Protein AF-A0A3E0ILK2-F1 (afdb_monomer_lite)

Secondary structure (DSSP, 8-state):
---SSEEEEEE-SS-EEEEEE---SSHHHHHHHHHHHHHHHHHHHGGG---STT--HHHHHHHH--S-EEEEESSSTTHHHHHHHTT-TT--EEEEEE--TTT--TTS-HHHHHHHHHHHHHHHTT-SEEEEEEEETTEEEEEEEETTEEEEEEEE--SSHHHHHHHHHHHHHHHHHHHTT-

Sequence (182 aa):
TQDNPTIAPLAGAHEVTIRLTADGRTVEDCQRLIRPVKEEILNRVGRYYYGLNDMTPERAVMNRQKHSIAIYDGVTQGLLYSRLKTEDVNNHLKGYLIDHDIYLNHQRPIQQQLQYSVALVQQLFNTSQAITILSNGNNIHVGFLSHDQYFECQFKMSDERQLKRDRSQNYVLIEWLNWLKS

Foldseek 3Di:
DDDAFDWDWDDDPQDIDIDTHGDDPDPVRSCVRVVVVVVVVCVVVVLLDQDDDPGDLLLSLLVLQPWAEEEEDAAQQCVLVVVNVVNNPVCSHQYYHYDDCVQAPPVDDPVVRQVRRQVVRCVVRVIQKYWYWHDDQQKIKIWIDGNHDIDIDIDGFDNPRVRRNPNVSSVNSSVSSVVSVD

pLDDT: mean 95.36, std 4.94, range [59.56, 98.88]

Organism: NCBI:txid46127

Structure (mmCIF, N/CA/C/O backbone):
data_AF-A0A3E0ILK2-F1
#
_entry.id   AF-A0A3E0ILK2-F1
#
loop_
_atom_site.group_PDB
_atom_site.id
_atom_site.type_symbol
_atom_site.label_atom_id
_atom_site.label_alt_id
_atom_site.label_comp_id
_atom_site.label_asym_id
_atom_site.label_entity_id
_atom_site.label_seq_id
_atom_site.pdbx_PDB_ins_code
_atom_site.Cartn_x
_atom_site.Cartn_y
_atom_site.Cartn_z
_atom_site.occupancy
_atom_site.B_iso_or_equiv
_atom_site.auth_seq_id
_atom_site.auth_comp_id
_atom_site.auth_asym_id
_atom_site.auth_atom_id
_atom_site.pdbx_PDB_model_num
ATOM 1 N N . THR A 1 1 ? 8.142 -13.786 -34.727 1.00 59.56 1 THR A N 1
ATOM 2 C CA . THR A 1 1 ? 9.146 -12.808 -34.259 1.00 59.56 1 THR A CA 1
ATOM 3 C C . THR A 1 1 ? 8.422 -11.777 -33.430 1.00 59.56 1 THR A C 1
ATOM 5 O O . THR A 1 1 ? 7.294 -11.453 -33.772 1.00 59.56 1 THR A O 1
ATOM 8 N N . GLN A 1 2 ? 8.992 -11.354 -32.307 1.00 67.06 2 GLN A N 1
ATOM 9 C CA . GLN A 1 2 ? 8.418 -10.273 -31.510 1.00 67.06 2 GLN A CA 1
ATOM 10 C C . GLN A 1 2 ? 8.939 -8.934 -32.038 1.00 67.06 2 GLN A C 1
ATOM 12 O O . GLN A 1 2 ? 10.083 -8.869 -32.489 1.00 67.06 2 GLN A O 1
ATOM 17 N N . ASP A 1 3 ? 8.107 -7.897 -32.004 1.00 83.69 3 ASP A N 1
ATOM 18 C CA . ASP A 1 3 ? 8.503 -6.554 -32.423 1.00 83.69 3 ASP A CA 1
ATOM 19 C C . ASP A 1 3 ? 9.495 -5.927 -31.424 1.00 83.69 3 ASP A C 1
ATOM 21 O O . ASP A 1 3 ? 9.545 -6.309 -30.253 1.00 83.69 3 ASP A O 1
ATOM 25 N N . ASN A 1 4 ? 10.314 -4.979 -31.890 1.00 89.62 4 ASN A N 1
ATOM 26 C CA . ASN A 1 4 ? 11.223 -4.187 -31.054 1.00 89.62 4 ASN A CA 1
ATOM 27 C C . ASN A 1 4 ? 10.481 -2.916 -30.584 1.00 89.62 4 ASN A C 1
ATOM 29 O O . ASN A 1 4 ? 10.137 -2.095 -31.439 1.00 89.62 4 ASN A O 1
ATOM 33 N N . PRO A 1 5 ? 10.227 -2.716 -29.276 1.00 93.44 5 PRO A N 1
ATOM 34 C CA . PRO A 1 5 ? 10.773 -3.451 -28.134 1.00 93.44 5 PRO A CA 1
ATOM 35 C C . PRO A 1 5 ? 10.019 -4.739 -27.772 1.00 93.44 5 PRO A C 1
ATOM 37 O O . PRO A 1 5 ? 8.794 -4.821 -27.827 1.00 93.44 5 PRO A O 1
ATOM 40 N N . THR A 1 6 ? 10.773 -5.717 -27.276 1.00 94.88 6 THR A N 1
ATOM 41 C CA . THR A 1 6 ? 10.248 -6.950 -26.691 1.00 94.88 6 THR A CA 1
ATOM 42 C C . THR A 1 6 ? 9.637 -6.684 -25.314 1.00 94.88 6 THR A C 1
ATOM 44 O O . THR A 1 6 ? 10.261 -6.076 -24.446 1.00 94.88 6 THR A O 1
ATOM 47 N N . ILE A 1 7 ? 8.420 -7.186 -25.113 1.00 94.81 7 ILE A N 1
ATOM 48 C CA . ILE A 1 7 ? 7.631 -7.151 -23.877 1.00 94.81 7 ILE A CA 1
ATOM 49 C C . ILE A 1 7 ? 7.585 -8.568 -23.304 1.00 94.81 7 ILE A C 1
ATOM 51 O O . ILE A 1 7 ? 7.061 -9.477 -23.951 1.00 94.81 7 ILE A O 1
ATOM 55 N N . ALA A 1 8 ? 8.095 -8.760 -22.090 1.00 94.38 8 ALA A N 1
ATOM 56 C CA . ALA A 1 8 ? 8.053 -10.045 -21.398 1.00 94.38 8 ALA A CA 1
ATOM 57 C C . ALA A 1 8 ? 7.487 -9.883 -19.975 1.00 94.38 8 ALA A C 1
ATOM 59 O O . ALA A 1 8 ? 8.136 -9.246 -19.141 1.00 94.38 8 ALA A O 1
ATOM 60 N N . PRO A 1 9 ? 6.301 -10.442 -19.668 1.00 92.69 9 PRO A N 1
ATOM 61 C CA . PRO A 1 9 ? 5.802 -10.514 -18.301 1.00 92.69 9 PRO A CA 1
ATOM 62 C C . PRO A 1 9 ? 6.521 -11.629 -17.530 1.00 92.69 9 PRO A C 1
ATOM 64 O O . PRO A 1 9 ? 6.641 -12.757 -18.004 1.00 92.69 9 PRO A O 1
ATOM 67 N N . LEU A 1 10 ? 6.981 -11.312 -16.325 1.00 92.94 10 LEU A N 1
ATOM 68 C CA . LEU A 1 10 ? 7.666 -12.217 -15.409 1.00 92.94 10 LEU A CA 1
ATOM 69 C C . LEU A 1 10 ? 6.861 -12.272 -14.107 1.00 92.94 10 LEU A C 1
ATOM 71 O O . LEU A 1 10 ? 6.716 -11.258 -13.427 1.00 92.94 10 LEU A O 1
ATOM 75 N N . ALA A 1 11 ? 6.312 -13.440 -13.773 1.00 89.81 11 ALA A N 1
ATOM 76 C CA . ALA A 1 11 ? 5.546 -13.631 -12.545 1.00 89.81 11 ALA A CA 1
ATOM 77 C C . ALA A 1 11 ? 6.478 -13.996 -11.381 1.00 89.81 11 ALA A C 1
ATOM 79 O O . ALA A 1 11 ? 7.183 -15.003 -11.438 1.00 89.81 11 ALA A O 1
ATOM 80 N N . GLY A 1 12 ? 6.471 -13.174 -10.334 1.00 84.00 12 GLY A N 1
ATOM 81 C CA . GLY A 1 12 ? 7.057 -13.494 -9.036 1.00 84.00 12 GLY A CA 1
ATOM 82 C C . GLY A 1 12 ? 6.031 -14.138 -8.100 1.00 84.00 12 GLY A C 1
ATOM 83 O O . GLY A 1 12 ? 4.895 -14.415 -8.482 1.00 84.00 12 GLY A O 1
ATOM 84 N N . ALA A 1 13 ? 6.411 -14.345 -6.837 1.00 78.56 13 ALA A N 1
ATOM 85 C CA . ALA A 1 13 ? 5.518 -14.947 -5.844 1.00 78.56 13 ALA A CA 1
ATOM 86 C C . ALA A 1 13 ? 4.259 -14.094 -5.580 1.00 78.56 13 ALA A C 1
ATOM 88 O O . ALA A 1 13 ? 3.165 -14.634 -5.394 1.00 78.56 13 ALA A O 1
ATOM 89 N N . HIS A 1 14 ? 4.407 -12.764 -5.559 1.00 81.12 14 HIS A N 1
ATOM 90 C CA . HIS A 1 14 ? 3.347 -11.825 -5.164 1.00 81.12 14 HIS A CA 1
ATOM 91 C C . HIS A 1 14 ? 3.284 -10.554 -6.027 1.00 81.12 14 HIS A C 1
ATOM 93 O O . HIS A 1 14 ? 2.599 -9.599 -5.660 1.00 81.12 14 HIS A O 1
ATOM 99 N N . GLU A 1 15 ? 3.996 -10.536 -7.152 1.00 87.88 15 GLU A N 1
ATOM 100 C CA . GLU A 1 15 ? 4.103 -9.392 -8.057 1.00 87.88 15 GLU A CA 1
ATOM 101 C C . GLU A 1 15 ? 4.374 -9.855 -9.492 1.00 87.88 15 GLU A C 1
ATOM 103 O O . GLU A 1 15 ? 4.725 -11.013 -9.735 1.00 87.88 15 GLU A O 1
ATOM 108 N N . VAL A 1 16 ? 4.195 -8.945 -10.447 1.00 92.50 16 VAL A N 1
ATOM 109 C CA . VAL A 1 16 ? 4.509 -9.172 -11.859 1.00 92.50 16 VAL A CA 1
ATOM 110 C C . VAL A 1 16 ? 5.428 -8.059 -12.329 1.00 92.50 16 VAL A C 1
ATOM 112 O O . VAL A 1 16 ? 5.084 -6.882 -12.234 1.00 92.50 16 VAL A O 1
ATOM 115 N N . THR A 1 17 ? 6.562 -8.444 -12.902 1.00 94.62 17 THR A N 1
ATOM 116 C CA . THR A 1 17 ? 7.506 -7.525 -13.535 1.00 94.62 17 THR A CA 1
ATOM 117 C C . THR A 1 17 ? 7.324 -7.590 -15.040 1.00 94.62 17 THR A C 1
ATOM 119 O O . THR A 1 17 ? 7.385 -8.665 -15.631 1.00 94.62 17 THR A O 1
ATOM 122 N N . ILE A 1 18 ? 7.127 -6.444 -15.690 1.00 95.12 18 ILE A N 1
ATOM 123 C CA . ILE A 1 18 ? 7.135 -6.370 -17.153 1.00 95.12 18 ILE A CA 1
ATOM 124 C C . ILE A 1 18 ? 8.520 -5.912 -17.593 1.00 95.12 18 ILE A C 1
ATOM 126 O O . ILE A 1 18 ? 8.913 -4.768 -17.364 1.00 95.12 18 ILE A O 1
ATOM 130 N N . ARG A 1 19 ? 9.265 -6.813 -18.233 1.00 95.25 19 ARG A N 1
ATOM 131 C CA . ARG A 1 19 ? 10.563 -6.503 -18.825 1.00 95.25 19 ARG A CA 1
ATOM 132 C C . ARG A 1 19 ? 10.358 -5.956 -20.232 1.00 95.25 19 ARG A C 1
ATOM 134 O O . ARG A 1 19 ? 9.761 -6.625 -21.074 1.00 95.25 19 ARG A O 1
ATOM 141 N N . LEU A 1 20 ? 10.882 -4.757 -20.468 1.00 94.81 20 LEU A N 1
ATOM 142 C CA . LEU A 1 20 ? 10.959 -4.136 -21.786 1.00 94.81 20 LEU A CA 1
ATOM 143 C C . LEU A 1 20 ? 12.409 -4.171 -22.259 1.00 94.81 20 LEU A C 1
ATOM 145 O O . LEU A 1 20 ? 13.297 -3.671 -21.569 1.00 94.81 20 LEU A O 1
ATOM 149 N N . THR A 1 21 ? 12.647 -4.769 -23.420 1.00 95.38 21 THR A N 1
ATOM 150 C CA . THR A 1 21 ? 13.978 -4.879 -24.024 1.00 95.38 21 THR A CA 1
ATOM 151 C C . THR A 1 21 ? 13.933 -4.267 -25.412 1.00 95.38 21 THR A C 1
ATOM 153 O O . THR A 1 21 ? 13.080 -4.638 -26.211 1.00 95.38 21 THR A O 1
ATOM 156 N N . ALA A 1 22 ? 14.834 -3.330 -25.693 1.00 96.00 22 ALA A N 1
ATOM 157 C CA . ALA A 1 22 ? 14.962 -2.716 -27.005 1.00 96.00 22 ALA A CA 1
ATOM 158 C C . ALA A 1 22 ? 16.397 -2.804 -27.497 1.00 96.00 22 ALA A C 1
ATOM 160 O O . ALA A 1 22 ? 17.324 -2.554 -26.726 1.00 96.00 22 ALA A O 1
ATOM 161 N N . ASP A 1 23 ? 16.540 -3.059 -28.790 1.00 94.69 23 ASP A N 1
ATOM 162 C CA . ASP A 1 23 ? 17.822 -3.017 -29.483 1.00 94.69 23 ASP A CA 1
ATOM 163 C C . ASP A 1 23 ? 17.908 -1.733 -30.314 1.00 94.69 23 ASP A C 1
ATOM 165 O O . ASP A 1 23 ? 16.970 -1.369 -31.030 1.00 94.69 23 ASP A O 1
ATOM 169 N N . GLY A 1 24 ? 19.032 -1.028 -30.215 1.00 93.31 24 GLY A N 1
ATOM 170 C CA . GLY A 1 24 ? 19.251 0.279 -30.832 1.00 93.31 24 GLY A CA 1
ATOM 171 C C . GLY A 1 24 ? 20.740 0.607 -30.921 1.00 93.31 24 GLY A C 1
ATOM 172 O O . GLY A 1 24 ? 21.574 -0.093 -30.352 1.00 93.31 24 GLY A O 1
ATOM 173 N N . ARG A 1 25 ? 21.093 1.661 -31.668 1.00 95.19 25 ARG A N 1
ATOM 174 C CA . ARG A 1 25 ? 22.502 2.064 -31.847 1.00 95.19 25 ARG A CA 1
ATOM 175 C C . ARG A 1 25 ? 23.068 2.755 -30.610 1.00 95.19 25 ARG A C 1
ATOM 177 O O . ARG A 1 25 ? 24.272 2.690 -30.379 1.00 95.19 25 ARG A O 1
ATOM 184 N N . THR A 1 26 ? 22.207 3.409 -29.835 1.00 97.44 26 THR A N 1
ATOM 185 C CA . THR A 1 26 ? 22.553 4.056 -28.569 1.00 97.44 26 THR A CA 1
ATOM 186 C C . THR A 1 26 ? 21.491 3.774 -27.508 1.00 97.44 26 THR A C 1
ATOM 188 O O . THR A 1 26 ? 20.399 3.280 -27.803 1.00 97.44 26 THR A O 1
ATOM 191 N N . VAL A 1 27 ? 21.795 4.118 -26.256 1.00 95.94 27 VAL A N 1
ATOM 192 C CA . VAL A 1 27 ? 20.849 3.991 -25.139 1.00 95.94 27 VAL A CA 1
ATOM 193 C C . VAL A 1 27 ? 19.621 4.879 -25.359 1.00 95.94 27 VAL A C 1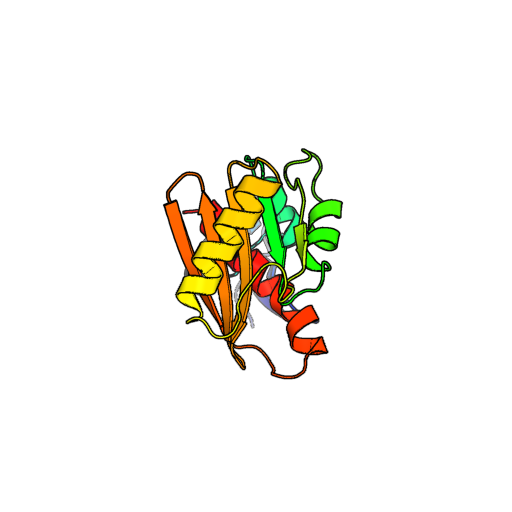
ATOM 195 O O . VAL A 1 27 ? 18.499 4.462 -25.077 1.00 95.94 27 VAL A O 1
ATOM 198 N N . GLU A 1 28 ? 19.809 6.077 -25.907 1.00 97.00 28 GLU A N 1
ATOM 199 C CA . GLU A 1 28 ? 18.741 7.033 -26.210 1.00 97.00 28 GLU A CA 1
ATOM 200 C C . GLU A 1 28 ? 17.784 6.482 -27.274 1.00 97.00 28 GLU A C 1
ATOM 202 O O . GLU A 1 28 ? 16.566 6.637 -27.150 1.00 97.00 28 GLU A O 1
ATOM 207 N N . ASP A 1 29 ? 18.311 5.785 -28.287 1.00 96.44 29 ASP A N 1
ATOM 208 C CA . ASP A 1 29 ? 17.493 5.082 -29.278 1.00 96.44 29 ASP A CA 1
ATOM 209 C C . ASP A 1 29 ? 16.629 3.999 -28.625 1.00 96.44 29 ASP A C 1
ATOM 211 O O . ASP A 1 29 ? 15.417 3.955 -28.854 1.00 96.44 29 ASP A O 1
ATOM 215 N N . CYS A 1 30 ? 17.218 3.170 -27.757 1.00 96.50 30 CYS A N 1
ATOM 216 C CA . CYS A 1 30 ? 16.475 2.154 -27.010 1.00 96.50 30 CYS A CA 1
ATOM 217 C C . CYS A 1 30 ? 15.391 2.785 -26.123 1.00 96.50 30 CYS A C 1
ATOM 219 O O . CYS A 1 30 ? 14.254 2.316 -26.097 1.00 96.50 30 CYS A O 1
ATOM 221 N N . GLN A 1 31 ? 15.700 3.881 -25.425 1.00 95.56 31 GLN A N 1
ATOM 222 C CA . GLN A 1 31 ? 14.733 4.586 -24.579 1.00 95.56 31 GLN A CA 1
ATOM 223 C C . GLN A 1 31 ? 13.575 5.175 -25.390 1.00 95.56 31 GLN A C 1
ATOM 225 O O . GLN A 1 31 ? 12.423 5.099 -24.956 1.00 95.56 31 GLN A O 1
ATOM 230 N N . ARG A 1 32 ? 13.854 5.721 -26.580 1.00 96.62 32 ARG A N 1
ATOM 231 C CA . ARG A 1 32 ? 12.833 6.246 -27.496 1.00 96.62 32 ARG A CA 1
ATOM 232 C C . ARG A 1 32 ? 11.878 5.154 -27.978 1.00 96.62 32 ARG A C 1
ATOM 234 O O . ARG A 1 32 ? 10.693 5.440 -28.127 1.00 96.62 32 ARG A O 1
ATOM 241 N N . LEU A 1 33 ? 12.369 3.929 -28.176 1.00 96.25 33 LEU A N 1
ATOM 242 C CA . LEU A 1 33 ? 11.549 2.759 -28.516 1.00 96.25 33 LEU A CA 1
ATOM 243 C C . LEU A 1 33 ? 10.735 2.249 -27.316 1.00 96.25 33 LEU A C 1
ATOM 245 O O . LEU A 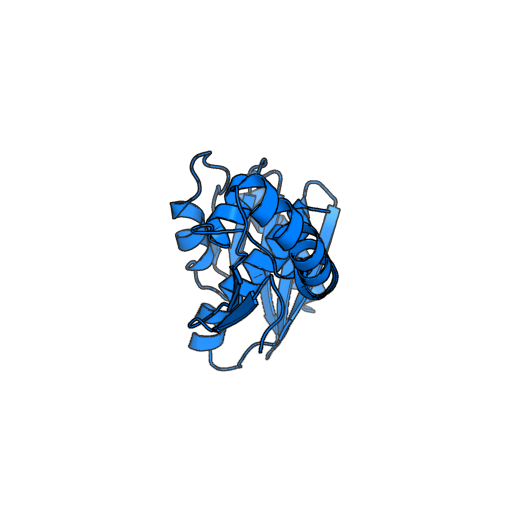1 33 ? 9.555 1.939 -27.456 1.00 96.25 33 LEU A O 1
ATOM 249 N N . ILE A 1 34 ? 11.339 2.198 -26.125 1.00 96.38 34 ILE A N 1
ATOM 250 C CA . ILE A 1 34 ? 10.692 1.699 -24.899 1.00 96.38 34 ILE A CA 1
ATOM 251 C C . ILE A 1 34 ? 9.582 2.633 -24.413 1.00 96.38 34 ILE A C 1
ATOM 253 O O . ILE A 1 34 ? 8.550 2.157 -23.942 1.00 96.38 34 ILE A O 1
ATOM 257 N N . ARG A 1 35 ? 9.785 3.955 -24.489 1.00 96.25 35 ARG A N 1
ATOM 258 C CA . ARG A 1 35 ? 8.880 4.957 -23.906 1.00 96.25 35 ARG A CA 1
ATOM 259 C C . ARG A 1 35 ? 7.406 4.791 -24.312 1.00 96.25 35 ARG A C 1
ATOM 261 O O . ARG A 1 35 ? 6.603 4.653 -23.392 1.00 96.25 35 ARG A O 1
ATOM 268 N N . PRO A 1 36 ? 7.027 4.760 -25.605 1.00 96.12 36 PRO A N 1
ATOM 269 C CA . PRO A 1 36 ? 5.616 4.647 -25.985 1.00 96.12 36 PRO A CA 1
ATOM 270 C C . PRO A 1 36 ? 4.981 3.339 -25.494 1.00 96.12 36 PRO A C 1
ATOM 272 O O . PRO A 1 36 ? 3.851 3.339 -25.014 1.00 96.12 36 PRO A O 1
ATOM 275 N N . VAL A 1 37 ? 5.729 2.231 -25.524 1.00 95.88 37 VAL A N 1
ATOM 276 C CA . VAL A 1 37 ? 5.250 0.931 -25.029 1.00 95.88 37 VAL A CA 1
ATOM 277 C C . VAL A 1 37 ? 5.068 0.950 -23.511 1.00 95.88 37 VAL A C 1
ATOM 279 O O . VAL A 1 37 ? 4.066 0.460 -22.991 1.00 95.88 37 VAL A O 1
ATOM 282 N N . LYS A 1 38 ? 6.004 1.563 -22.779 1.00 96.06 38 LYS A N 1
ATOM 283 C CA . LYS A 1 38 ? 5.880 1.769 -21.333 1.00 96.06 38 LYS A CA 1
ATOM 284 C C . LYS A 1 38 ? 4.653 2.616 -20.996 1.00 96.06 38 LYS A C 1
ATOM 286 O O . LYS A 1 38 ? 3.929 2.268 -20.069 1.00 96.06 38 LYS A O 1
ATOM 291 N N . GLU A 1 39 ? 4.427 3.711 -21.716 1.00 96.69 39 GLU A N 1
ATOM 292 C CA . GLU A 1 39 ? 3.263 4.582 -21.522 1.00 96.69 39 GLU A CA 1
ATOM 293 C C . GLU A 1 39 ? 1.957 3.819 -21.749 1.00 96.69 39 GLU A C 1
ATOM 295 O O . GLU A 1 39 ? 1.064 3.880 -20.909 1.00 96.69 39 GLU A O 1
ATOM 300 N N . GLU A 1 40 ? 1.867 3.015 -22.809 1.00 96.75 40 GLU A N 1
ATOM 301 C CA . GLU A 1 40 ? 0.692 2.183 -23.068 1.00 96.75 40 GLU A CA 1
ATOM 302 C C . GLU A 1 40 ? 0.442 1.155 -21.954 1.00 96.75 40 GLU A C 1
ATOM 304 O O . GLU A 1 40 ? -0.692 0.986 -21.498 1.00 96.75 40 GLU A O 1
ATOM 309 N N . ILE A 1 41 ? 1.495 0.498 -21.463 1.00 95.94 41 ILE A N 1
ATOM 310 C CA . ILE A 1 41 ? 1.392 -0.429 -20.331 1.00 95.94 41 ILE A CA 1
ATOM 311 C C . ILE A 1 41 ? 0.888 0.304 -19.086 1.00 95.94 41 ILE A C 1
ATOM 313 O O . ILE A 1 41 ? -0.050 -0.159 -18.437 1.00 95.94 41 ILE A O 1
ATOM 317 N N . LEU A 1 42 ? 1.465 1.461 -18.756 1.00 95.56 42 LEU A N 1
ATOM 318 C CA . LEU A 1 42 ? 1.048 2.248 -17.597 1.00 95.56 42 LEU A CA 1
ATOM 319 C C . LEU A 1 42 ? -0.379 2.790 -17.747 1.00 95.56 42 LEU A C 1
ATOM 321 O O . LEU A 1 42 ? -1.105 2.839 -16.759 1.00 95.56 42 LEU A O 1
ATOM 325 N N . ASN A 1 43 ? -0.832 3.102 -18.958 1.00 96.56 43 ASN A N 1
ATOM 326 C CA . ASN A 1 43 ? -2.224 3.483 -19.196 1.00 96.56 43 ASN A CA 1
ATOM 327 C C . ASN A 1 43 ? -3.197 2.333 -18.890 1.00 96.56 43 ASN A C 1
ATOM 329 O O . ASN A 1 43 ? -4.314 2.577 -18.444 1.00 96.56 43 ASN A O 1
ATOM 333 N N . ARG A 1 44 ? -2.778 1.076 -19.090 1.00 95.75 44 ARG A N 1
ATOM 334 C CA . ARG A 1 44 ? -3.609 -0.111 -18.826 1.00 95.75 44 ARG A CA 1
ATOM 335 C C . ARG A 1 44 ? -3.543 -0.584 -17.373 1.00 95.75 44 ARG A C 1
ATOM 337 O O . ARG A 1 44 ? -4.564 -0.970 -16.814 1.00 95.75 44 ARG A O 1
ATOM 344 N N . VAL A 1 45 ? -2.353 -0.595 -16.764 1.00 95.00 45 VAL A N 1
ATOM 345 C CA . VAL A 1 45 ? -2.116 -1.223 -15.444 1.00 95.00 45 VAL A CA 1
ATOM 346 C C . VAL A 1 45 ? -1.395 -0.323 -14.438 1.00 95.00 45 VAL A C 1
ATOM 348 O O . VAL A 1 45 ? -1.009 -0.777 -13.362 1.00 95.00 45 VAL A O 1
ATOM 351 N N . GLY A 1 46 ? -1.229 0.967 -14.737 1.00 94.38 46 GLY A N 1
ATOM 352 C CA . GLY A 1 46 ? -0.458 1.916 -13.923 1.00 94.38 46 GLY A CA 1
ATOM 353 C C . GLY A 1 46 ? -0.976 2.107 -12.499 1.00 94.38 46 GLY A C 1
ATOM 354 O O . GLY A 1 46 ? -0.209 2.501 -11.622 1.00 94.38 46 GLY A O 1
ATOM 355 N N . ARG A 1 47 ? -2.235 1.739 -12.228 1.00 94.56 47 ARG A N 1
ATOM 356 C CA . ARG A 1 47 ? -2.787 1.661 -10.867 1.00 94.56 47 ARG A CA 1
ATOM 357 C C . ARG A 1 47 ? -1.980 0.729 -9.950 1.00 94.56 47 ARG A C 1
ATOM 359 O O . ARG A 1 47 ? -1.888 0.998 -8.758 1.00 94.56 47 ARG A O 1
ATOM 366 N N . TYR A 1 48 ? -1.386 -0.334 -10.491 1.00 95.25 48 TYR A N 1
ATOM 367 C CA . TYR A 1 48 ? -0.578 -1.307 -9.742 1.00 95.25 48 TYR A CA 1
ATOM 368 C C . TYR A 1 48 ? 0.927 -1.018 -9.810 1.00 95.25 48 TYR A C 1
ATOM 370 O O . TYR A 1 48 ? 1.731 -1.736 -9.220 1.00 95.25 48 TYR A O 1
ATOM 378 N N . TYR A 1 49 ? 1.331 0.026 -10.537 1.00 95.50 49 TYR A N 1
ATOM 379 C CA . TYR A 1 49 ? 2.734 0.360 -10.724 1.00 95.50 49 TYR A CA 1
ATOM 380 C C . TYR A 1 49 ? 3.306 1.067 -9.490 1.00 95.50 49 TYR A C 1
ATOM 382 O O . TYR A 1 49 ? 2.901 2.187 -9.140 1.00 95.50 49 TYR A O 1
ATOM 390 N N . TYR A 1 50 ? 4.298 0.426 -8.869 1.00 95.50 50 TYR A N 1
ATOM 391 C CA . TYR A 1 50 ? 5.059 0.986 -7.751 1.00 95.50 50 TYR A CA 1
ATOM 392 C C . TYR A 1 50 ? 6.469 1.444 -8.138 1.00 95.50 50 TYR A C 1
ATOM 394 O O . TYR A 1 50 ? 6.999 2.355 -7.502 1.00 95.50 50 TYR A O 1
ATOM 402 N N . GLY A 1 51 ? 7.070 0.903 -9.203 1.00 95.19 51 GLY A N 1
ATOM 403 C CA . GLY A 1 51 ? 8.386 1.358 -9.635 1.00 95.19 51 GLY A CA 1
ATOM 404 C C . GLY A 1 51 ? 9.064 0.514 -10.704 1.00 95.19 51 GLY A C 1
ATOM 405 O O . GLY A 1 51 ? 8.447 -0.298 -11.383 1.00 95.19 51 GLY A O 1
ATOM 406 N N . LEU A 1 52 ? 10.358 0.775 -10.857 1.00 93.50 52 LEU A N 1
ATOM 407 C CA . LEU A 1 52 ? 11.250 0.182 -11.845 1.00 93.50 52 LEU A CA 1
ATOM 408 C C . LEU A 1 52 ? 12.485 -0.370 -11.117 1.00 93.50 52 LEU A C 1
ATOM 410 O O . LEU A 1 52 ? 12.877 0.190 -10.090 1.00 93.50 52 LEU A O 1
ATOM 414 N N . ASN A 1 53 ? 13.113 -1.406 -11.679 1.00 90.38 53 ASN A N 1
ATOM 415 C CA . ASN A 1 53 ? 14.293 -2.080 -11.127 1.00 90.38 53 ASN A CA 1
ATOM 416 C C . ASN A 1 53 ? 14.022 -2.587 -9.699 1.00 90.38 53 ASN A C 1
ATOM 418 O O . ASN A 1 53 ? 12.986 -3.198 -9.462 1.00 90.38 53 ASN A O 1
ATOM 422 N N . ASP A 1 54 ? 14.915 -2.287 -8.755 1.00 91.31 54 ASP A N 1
ATOM 423 C CA . ASP A 1 54 ? 14.888 -2.779 -7.371 1.00 91.31 54 ASP A CA 1
ATOM 424 C C . ASP A 1 54 ? 13.967 -1.961 -6.450 1.00 91.31 54 ASP A C 1
ATOM 426 O O . ASP A 1 54 ? 14.131 -1.940 -5.225 1.00 91.31 54 ASP A O 1
ATOM 430 N N . MET A 1 55 ? 13.027 -1.205 -7.024 1.00 95.81 55 MET A N 1
ATOM 431 C CA . MET A 1 55 ? 11.989 -0.567 -6.224 1.00 95.81 55 MET A CA 1
ATOM 432 C C . MET A 1 55 ? 11.116 -1.654 -5.599 1.00 95.81 55 MET A C 1
ATOM 434 O O . MET A 1 55 ? 10.783 -2.627 -6.261 1.00 95.81 55 MET A O 1
ATOM 438 N N . THR A 1 56 ? 10.707 -1.465 -4.350 1.00 95.81 56 THR A N 1
ATOM 439 C CA . THR A 1 56 ? 9.725 -2.318 -3.670 1.00 95.81 56 THR A CA 1
ATOM 440 C C . THR A 1 56 ? 8.470 -1.498 -3.350 1.00 95.81 56 THR A C 1
ATOM 442 O O . THR A 1 56 ? 8.549 -0.263 -3.301 1.00 95.81 56 THR A O 1
ATOM 445 N N . PRO A 1 57 ? 7.298 -2.123 -3.137 1.00 96.25 57 PRO A N 1
ATOM 446 C CA . PRO A 1 57 ? 6.080 -1.397 -2.773 1.00 96.25 57 PRO A CA 1
ATOM 447 C C . PRO A 1 57 ? 6.230 -0.536 -1.505 1.00 96.25 57 PRO A C 1
ATOM 449 O O . PRO A 1 57 ? 5.807 0.618 -1.487 1.00 96.25 57 PRO A O 1
ATOM 452 N N . GLU A 1 58 ? 6.887 -1.054 -0.468 1.00 97.44 58 GLU A N 1
ATOM 453 C CA . GLU A 1 58 ? 7.166 -0.355 0.789 1.00 97.44 58 GLU A CA 1
ATOM 454 C C . GLU A 1 58 ? 8.095 0.846 0.587 1.00 97.44 58 GLU A C 1
ATOM 456 O O . GLU A 1 58 ? 7.794 1.939 1.068 1.00 97.44 58 GLU A O 1
ATOM 461 N N . ARG A 1 59 ? 9.163 0.697 -0.209 1.00 97.94 59 ARG A N 1
ATOM 462 C CA . ARG A 1 59 ? 10.061 1.805 -0.553 1.00 97.94 59 ARG A CA 1
ATOM 463 C C . ARG A 1 59 ? 9.330 2.865 -1.371 1.00 97.94 59 ARG A C 1
ATOM 465 O O . ARG A 1 59 ? 9.516 4.060 -1.148 1.00 97.94 59 ARG A O 1
ATOM 472 N N . ALA A 1 60 ? 8.468 2.454 -2.302 1.00 98.06 60 ALA A N 1
ATOM 473 C CA . ALA A 1 60 ? 7.676 3.371 -3.116 1.00 98.06 60 ALA A CA 1
ATOM 474 C C . ALA A 1 60 ? 6.706 4.214 -2.270 1.00 98.06 60 ALA A C 1
ATOM 476 O O . ALA A 1 60 ? 6.585 5.420 -2.517 1.00 98.06 60 ALA A O 1
ATOM 477 N N . VAL A 1 61 ? 6.054 3.598 -1.276 1.00 98.44 61 VAL A N 1
ATOM 478 C CA . VAL A 1 61 ? 5.201 4.287 -0.295 1.00 98.44 61 VAL A CA 1
ATOM 479 C C . VAL A 1 61 ? 6.039 5.235 0.561 1.00 98.44 61 VAL A C 1
ATOM 481 O O . VAL A 1 61 ? 5.765 6.434 0.571 1.00 98.44 61 VAL A O 1
ATOM 484 N N . MET A 1 62 ? 7.105 4.753 1.207 1.00 98.25 62 MET A N 1
ATOM 485 C CA . MET A 1 62 ? 7.896 5.572 2.136 1.00 98.25 62 MET A CA 1
ATOM 486 C C . MET A 1 62 ? 8.617 6.745 1.458 1.00 98.25 62 MET A C 1
ATOM 488 O O . MET A 1 62 ? 8.706 7.826 2.040 1.00 98.25 62 MET A O 1
ATOM 492 N N . ASN A 1 63 ? 9.040 6.600 0.198 1.00 97.25 63 ASN A N 1
ATOM 493 C CA . ASN A 1 63 ? 9.608 7.705 -0.584 1.00 97.25 63 ASN A CA 1
ATOM 494 C C . ASN A 1 63 ? 8.604 8.848 -0.822 1.00 97.25 63 ASN A C 1
ATOM 496 O O . ASN A 1 63 ? 8.990 10.025 -0.908 1.00 97.25 63 ASN A O 1
ATOM 500 N N . ARG A 1 64 ? 7.315 8.514 -0.948 1.00 97.44 64 ARG A N 1
ATOM 501 C CA . ARG A 1 64 ? 6.224 9.477 -1.159 1.00 97.44 64 ARG A CA 1
ATOM 502 C C . ARG A 1 64 ? 5.596 9.973 0.133 1.00 97.44 64 ARG A C 1
ATOM 504 O O . ARG A 1 64 ? 5.085 11.085 0.144 1.00 97.44 64 ARG A O 1
ATOM 511 N N . GLN A 1 65 ? 5.676 9.204 1.211 1.00 97.88 65 GLN A N 1
ATOM 512 C CA . GLN A 1 65 ? 5.173 9.602 2.515 1.00 97.88 65 GLN A CA 1
ATOM 513 C C . GLN A 1 65 ? 5.957 10.822 3.025 1.00 97.88 65 GLN A C 1
ATOM 515 O O . GLN A 1 65 ? 7.154 10.725 3.295 1.00 97.88 65 GLN A O 1
ATOM 520 N N . LYS A 1 66 ? 5.296 11.983 3.136 1.00 96.88 66 LYS A N 1
ATOM 521 C CA . LYS A 1 66 ? 5.894 13.243 3.638 1.00 96.88 66 LYS A CA 1
ATOM 522 C C . LYS A 1 66 ? 5.410 13.651 5.029 1.00 96.88 66 LYS A C 1
ATOM 524 O O . LYS A 1 66 ? 5.916 14.608 5.604 1.00 96.88 66 LYS A O 1
ATOM 529 N N . HIS A 1 67 ? 4.413 12.947 5.545 1.00 97.25 67 HIS A N 1
ATOM 530 C CA . HIS A 1 67 ? 3.692 13.306 6.756 1.00 97.25 67 HIS A CA 1
ATOM 531 C C . HIS A 1 67 ? 3.793 12.198 7.800 1.00 97.25 67 HIS A C 1
ATOM 533 O O . HIS A 1 67 ? 4.026 11.039 7.452 1.00 97.25 67 HIS A O 1
ATOM 539 N N . SER A 1 68 ? 3.630 12.543 9.078 1.00 98.31 68 SER A N 1
ATOM 540 C CA . SER A 1 68 ? 3.603 11.539 10.139 1.00 98.31 68 SER A CA 1
ATOM 541 C C . SER A 1 68 ? 2.363 10.663 9.993 1.00 98.31 68 SER A C 1
ATOM 543 O O . SER A 1 68 ? 1.273 11.170 9.728 1.00 98.31 68 SER A O 1
ATOM 545 N N . ILE A 1 69 ? 2.539 9.354 10.149 1.00 98.69 69 ILE A N 1
ATOM 546 C CA . ILE A 1 69 ? 1.480 8.376 9.923 1.00 98.69 69 ILE A CA 1
ATOM 547 C C . ILE A 1 69 ? 1.515 7.240 10.941 1.00 98.69 69 ILE A C 1
ATOM 549 O O . ILE A 1 69 ? 2.592 6.801 11.355 1.00 98.69 69 ILE A O 1
ATOM 553 N N . ALA A 1 70 ? 0.335 6.774 11.346 1.00 98.69 70 ALA A N 1
ATOM 554 C CA . ALA A 1 70 ? 0.162 5.607 12.205 1.00 98.69 70 ALA A CA 1
ATOM 555 C C . ALA A 1 70 ? -0.868 4.621 11.628 1.00 98.69 70 ALA A C 1
ATOM 557 O O . ALA A 1 70 ? -1.715 5.002 10.820 1.00 98.69 70 ALA A O 1
ATOM 558 N N . ILE A 1 71 ? -0.775 3.346 12.023 1.00 98.81 71 ILE A N 1
ATOM 559 C CA . ILE A 1 71 ? -1.572 2.249 11.446 1.00 98.81 71 ILE A CA 1
ATOM 560 C C . ILE A 1 71 ? -2.404 1.548 12.525 1.00 98.81 71 ILE A C 1
ATOM 562 O O . ILE A 1 71 ? -1.851 1.023 13.484 1.00 98.81 71 ILE A O 1
ATOM 566 N N . TYR A 1 72 ? -3.718 1.465 12.354 1.00 98.88 72 TYR A N 1
ATOM 567 C CA . TYR A 1 72 ? -4.578 0.540 13.091 1.00 98.88 72 TYR A CA 1
ATOM 568 C C . TYR A 1 72 ? -4.708 -0.760 12.296 1.00 98.88 72 TYR A C 1
ATOM 570 O O . TYR A 1 72 ? -5.227 -0.749 11.179 1.00 98.88 72 TYR A O 1
ATOM 578 N N . ASP A 1 73 ? -4.242 -1.877 12.841 1.00 98.50 73 ASP A N 1
ATOM 579 C CA . ASP A 1 73 ? -4.050 -3.116 12.095 1.00 98.50 73 ASP A CA 1
ATOM 580 C C . ASP A 1 73 ? -4.838 -4.294 12.680 1.00 98.50 73 ASP A C 1
ATOM 582 O O . ASP A 1 73 ? -4.437 -4.903 13.674 1.00 98.50 73 ASP A O 1
ATOM 586 N N . GLY A 1 74 ? -5.933 -4.652 12.009 1.00 97.81 74 GLY A N 1
ATOM 587 C CA . GLY A 1 74 ? -6.726 -5.849 12.292 1.00 97.81 74 GLY A CA 1
ATOM 588 C C . GLY A 1 74 ? -6.498 -7.011 11.336 1.00 97.81 74 GLY A C 1
ATOM 589 O O . GLY A 1 74 ? -7.244 -7.987 11.376 1.00 97.81 74 GLY A O 1
ATOM 590 N N . VAL A 1 75 ? -5.496 -6.938 10.453 1.00 97.44 75 VAL A N 1
ATOM 591 C CA . VAL A 1 75 ? -5.315 -7.940 9.388 1.00 97.44 75 VAL A CA 1
ATOM 592 C C . VAL A 1 75 ? -3.888 -8.464 9.324 1.00 97.44 75 VAL A C 1
ATOM 594 O O . VAL A 1 75 ? -3.678 -9.678 9.340 1.00 97.44 75 VAL A O 1
ATOM 597 N N . THR A 1 76 ? -2.901 -7.573 9.256 1.00 97.06 76 THR A N 1
ATOM 598 C CA . THR A 1 76 ? -1.499 -7.919 8.994 1.00 97.06 76 THR A CA 1
ATOM 599 C C . THR A 1 76 ? -0.725 -8.278 10.263 1.00 97.06 76 THR A C 1
ATOM 601 O O . THR A 1 76 ? 0.359 -8.848 10.169 1.00 97.06 76 THR A O 1
ATOM 604 N N . GLN A 1 77 ? -1.307 -8.029 11.443 1.00 95.19 77 GLN A N 1
ATOM 605 C CA . GLN A 1 77 ? -0.733 -8.352 12.757 1.00 95.19 77 GLN A CA 1
ATOM 606 C C . GLN A 1 77 ? 0.661 -7.730 12.962 1.00 95.19 77 GLN A C 1
ATOM 608 O O . GLN A 1 77 ? 1.579 -8.376 13.460 1.00 95.19 77 GLN A O 1
ATOM 613 N N . GLY A 1 78 ? 0.838 -6.481 12.528 1.00 96.62 78 GLY A N 1
ATOM 614 C CA . GLY A 1 78 ? 2.083 -5.723 12.656 1.00 96.62 78 GLY A CA 1
ATOM 615 C C . GLY A 1 78 ? 3.113 -6.001 11.559 1.00 96.62 78 GLY A C 1
ATOM 616 O O . GLY A 1 78 ? 4.106 -5.276 11.470 1.00 96.62 78 GLY A O 1
ATOM 617 N N . LEU A 1 79 ? 2.888 -6.989 10.682 1.00 97.75 79 LEU A N 1
ATOM 618 C CA . LEU A 1 79 ? 3.823 -7.299 9.596 1.00 97.75 79 LEU A CA 1
ATOM 619 C C . LEU A 1 79 ? 3.970 -6.136 8.613 1.00 97.75 79 LEU A C 1
ATOM 621 O O . LEU A 1 79 ? 5.093 -5.813 8.231 1.00 97.75 79 LEU A O 1
ATOM 625 N N . LEU A 1 80 ? 2.871 -5.455 8.263 1.00 98.19 80 LEU A N 1
ATOM 626 C CA . LEU A 1 80 ? 2.936 -4.283 7.389 1.00 98.19 80 LEU A CA 1
ATOM 627 C C . LEU A 1 80 ? 3.753 -3.150 8.019 1.00 98.19 80 LEU A C 1
ATOM 629 O O . LEU A 1 80 ? 4.578 -2.543 7.339 1.00 98.19 80 LEU A O 1
ATOM 633 N N . TYR A 1 81 ? 3.548 -2.884 9.315 1.00 98.44 81 TYR A N 1
ATOM 634 C CA . TYR A 1 81 ? 4.326 -1.881 10.042 1.00 98.44 81 TYR A CA 1
ATOM 635 C C . TYR A 1 81 ? 5.816 -2.234 10.020 1.00 98.44 81 TYR A C 1
ATOM 637 O O . TYR A 1 81 ? 6.637 -1.402 9.637 1.00 98.44 81 TYR A O 1
ATOM 645 N N . SER A 1 82 ? 6.167 -3.478 10.374 1.00 98.19 82 SER A N 1
ATOM 646 C CA . SER A 1 82 ? 7.562 -3.931 10.383 1.00 98.19 82 SER A CA 1
ATOM 647 C C . SER A 1 82 ? 8.204 -3.820 9.002 1.00 98.19 82 SER A C 1
ATOM 649 O O . SER A 1 82 ? 9.353 -3.401 8.906 1.00 98.19 82 SER A O 1
ATOM 651 N N . ARG A 1 83 ? 7.466 -4.170 7.944 1.00 97.50 83 ARG A N 1
ATOM 652 C CA . ARG A 1 83 ? 7.923 -4.091 6.554 1.00 97.50 83 ARG A CA 1
ATOM 653 C C . ARG A 1 83 ? 8.151 -2.652 6.096 1.00 97.50 83 ARG A C 1
ATOM 655 O O . ARG A 1 83 ? 9.158 -2.368 5.472 1.00 97.50 83 ARG A O 1
ATOM 662 N N . LEU A 1 84 ? 7.250 -1.724 6.414 1.00 98.38 84 LEU A N 1
ATOM 663 C CA . LEU A 1 84 ? 7.437 -0.308 6.072 1.00 98.38 84 LEU A CA 1
ATOM 664 C C . LEU A 1 84 ? 8.583 0.329 6.858 1.00 98.38 84 LEU A C 1
ATOM 666 O O . LEU A 1 84 ? 9.309 1.164 6.321 1.00 98.38 84 LEU A O 1
ATOM 670 N N . LYS A 1 85 ? 8.772 -0.074 8.121 1.00 98.00 85 LYS A N 1
ATOM 671 C CA . LYS A 1 85 ? 9.799 0.514 8.982 1.00 98.00 85 LYS A CA 1
ATOM 672 C C . LYS A 1 85 ? 11.219 0.284 8.459 1.00 98.00 85 LYS A C 1
ATOM 674 O O . LYS A 1 85 ? 12.072 1.131 8.708 1.00 98.00 85 LYS A O 1
ATOM 679 N N . THR A 1 86 ? 11.474 -0.785 7.697 1.00 97.94 86 THR A N 1
ATOM 680 C CA . THR A 1 86 ? 12.795 -1.021 7.079 1.00 97.94 86 THR A CA 1
ATOM 681 C C . THR A 1 86 ? 13.167 0.031 6.032 1.00 97.94 86 THR A C 1
ATOM 683 O O . THR A 1 86 ? 14.347 0.212 5.756 1.00 97.94 86 THR A O 1
ATOM 686 N N . GLU A 1 87 ? 12.182 0.735 5.468 1.00 98.00 87 GLU A N 1
ATOM 687 C CA . GLU A 1 87 ? 12.361 1.780 4.450 1.00 98.00 87 GLU A CA 1
ATOM 688 C C . GLU A 1 87 ? 12.055 3.195 4.999 1.00 98.00 87 GLU A C 1
ATOM 690 O O . GLU A 1 87 ? 12.120 4.186 4.271 1.00 98.00 87 GLU A O 1
ATOM 695 N N . ASP A 1 88 ? 11.731 3.327 6.293 1.00 97.94 88 ASP A N 1
ATOM 696 C CA . ASP A 1 88 ? 11.333 4.589 6.932 1.00 97.94 88 ASP A CA 1
ATOM 697 C C . ASP A 1 88 ? 12.527 5.431 7.412 1.00 97.94 88 ASP A C 1
ATOM 699 O O . ASP A 1 88 ? 12.720 5.683 8.603 1.00 97.94 88 ASP A O 1
ATOM 703 N N . VAL A 1 89 ? 13.327 5.905 6.459 1.00 97.00 89 VAL A N 1
ATOM 704 C CA . VAL A 1 89 ? 14.534 6.708 6.733 1.00 97.00 89 VAL A CA 1
ATOM 705 C C . VAL A 1 89 ? 14.208 8.038 7.428 1.00 97.00 89 VAL A C 1
ATOM 707 O O . VAL A 1 89 ? 14.973 8.508 8.267 1.00 97.00 89 VAL A O 1
ATOM 710 N N . ASN A 1 90 ? 13.058 8.641 7.113 1.00 96.81 90 ASN A N 1
ATOM 711 C CA . ASN A 1 90 ? 12.649 9.949 7.643 1.00 96.81 90 ASN A CA 1
ATOM 712 C C . ASN A 1 90 ? 11.838 9.853 8.945 1.00 96.81 90 ASN A C 1
ATOM 714 O O . ASN A 1 90 ? 11.371 10.867 9.466 1.00 96.81 90 ASN A O 1
ATOM 718 N N . ASN A 1 91 ? 11.659 8.641 9.478 1.00 97.38 91 ASN A N 1
ATOM 719 C CA . ASN A 1 91 ? 10.875 8.375 10.677 1.00 97.38 91 ASN A CA 1
ATOM 720 C C . ASN A 1 91 ? 9.435 8.926 10.590 1.00 97.38 91 ASN A C 1
ATOM 722 O O . ASN A 1 91 ? 8.928 9.500 11.554 1.00 97.38 91 ASN A O 1
ATOM 726 N N . HIS A 1 92 ? 8.777 8.814 9.436 1.00 98.31 92 HIS A N 1
ATOM 727 C CA . HIS A 1 92 ? 7.390 9.237 9.241 1.00 98.31 92 HIS A CA 1
ATOM 728 C C . HIS A 1 92 ? 6.388 8.235 9.820 1.00 98.31 92 HIS A C 1
ATOM 730 O O . HIS A 1 92 ? 5.328 8.653 10.284 1.00 98.31 92 HIS A O 1
ATOM 736 N N . LEU A 1 93 ? 6.717 6.943 9.851 1.00 98.44 93 LEU A N 1
ATOM 737 C CA . LEU A 1 93 ? 5.866 5.914 10.440 1.00 98.44 93 LEU A CA 1
ATOM 738 C C . LEU A 1 93 ? 6.053 5.915 11.965 1.00 98.44 93 LEU A C 1
ATOM 740 O O . LEU A 1 93 ? 7.056 5.415 12.488 1.00 98.44 93 LEU A O 1
ATOM 744 N N . LYS A 1 94 ? 5.105 6.539 12.675 1.00 98.38 94 LYS A N 1
ATOM 745 C CA . LYS A 1 94 ? 5.218 6.853 14.111 1.00 98.38 94 LYS A CA 1
ATOM 746 C C . LYS A 1 94 ? 4.742 5.740 15.033 1.00 98.38 94 LYS A C 1
ATOM 748 O O . LYS A 1 94 ? 5.198 5.680 16.170 1.00 98.38 94 LYS A O 1
ATOM 753 N N . GLY A 1 95 ? 3.858 4.868 14.563 1.00 97.94 95 GLY A N 1
ATOM 754 C CA . GLY A 1 95 ? 3.369 3.767 15.380 1.00 97.94 95 GLY A CA 1
ATOM 755 C C . GLY A 1 95 ? 2.298 2.927 14.711 1.00 97.94 95 GLY A C 1
ATOM 756 O O . GLY A 1 95 ? 1.859 3.203 13.592 1.00 97.94 95 GLY A O 1
ATOM 757 N N . TYR A 1 96 ? 1.893 1.881 15.420 1.00 98.31 96 TYR A N 1
ATOM 758 C CA . TYR A 1 96 ? 0.768 1.042 15.049 1.00 98.31 96 TYR A CA 1
ATOM 759 C C . TYR A 1 96 ? 0.025 0.558 16.293 1.00 98.31 96 TYR A C 1
ATOM 761 O O . TYR A 1 96 ? 0.609 0.452 17.372 1.00 98.31 96 TYR A O 1
ATOM 769 N N . LEU A 1 97 ? -1.259 0.259 16.129 1.00 98.56 97 LEU A N 1
ATOM 770 C CA . LEU A 1 97 ? -2.108 -0.358 17.137 1.00 98.56 97 LEU A CA 1
ATOM 771 C C . LEU A 1 97 ? -2.725 -1.621 16.541 1.00 98.56 97 LEU A C 1
ATOM 773 O O . LEU A 1 97 ? -3.291 -1.571 15.453 1.00 98.56 97 LEU A O 1
ATOM 777 N N . ILE A 1 98 ? -2.603 -2.745 17.242 1.00 98.12 98 ILE A N 1
ATOM 778 C CA . ILE A 1 98 ? -3.250 -3.995 16.837 1.00 98.12 98 ILE A CA 1
ATOM 779 C C . ILE A 1 98 ? -4.718 -3.963 17.252 1.00 98.12 98 ILE A C 1
ATOM 781 O O . ILE A 1 98 ? -5.047 -3.530 18.358 1.00 98.12 98 ILE A O 1
ATOM 785 N N . ASP A 1 99 ? -5.578 -4.434 16.356 1.00 97.75 99 ASP A N 1
ATOM 786 C CA . ASP A 1 99 ? -7.006 -4.581 16.609 1.00 97.75 99 ASP A CA 1
ATOM 787 C C . ASP A 1 99 ? -7.291 -5.464 17.828 1.00 97.75 99 ASP A C 1
ATOM 789 O O . ASP A 1 99 ? -6.700 -6.534 18.004 1.00 97.75 99 ASP A O 1
ATOM 793 N N . HIS A 1 100 ? -8.196 -4.991 18.680 1.00 97.44 100 HIS A N 1
ATOM 794 C CA . HIS A 1 100 ? -8.630 -5.688 19.884 1.00 97.44 100 HIS A CA 1
ATOM 795 C C . HIS A 1 100 ? -9.964 -5.111 20.370 1.00 97.44 100 HIS A C 1
ATOM 797 O O . HIS A 1 100 ? -10.167 -3.895 20.326 1.00 97.44 100 HIS A O 1
ATOM 803 N N . ASP A 1 101 ? -10.816 -5.955 20.952 1.00 96.38 101 ASP A N 1
ATOM 804 C CA . ASP A 1 101 ? -12.167 -5.611 21.435 1.00 96.38 101 ASP A CA 1
ATOM 805 C C . ASP A 1 101 ? -12.192 -4.491 22.495 1.00 96.38 101 ASP A C 1
ATOM 807 O O . ASP A 1 101 ? -13.201 -3.824 22.706 1.00 96.38 101 ASP A O 1
ATOM 811 N N . ILE A 1 102 ? -11.059 -4.267 23.171 1.00 97.19 102 ILE A N 1
ATOM 812 C CA . ILE A 1 102 ? -10.884 -3.170 24.144 1.00 97.19 102 ILE A CA 1
ATOM 813 C C . ILE A 1 102 ? -10.928 -1.811 23.439 1.00 97.19 102 ILE A C 1
ATOM 815 O O . ILE A 1 102 ? -11.391 -0.828 24.015 1.00 97.19 102 ILE A O 1
ATOM 819 N N . TYR A 1 103 ? -10.423 -1.752 22.209 1.00 96.62 103 TYR A N 1
ATOM 820 C CA . TYR A 1 103 ? -10.357 -0.529 21.425 1.00 96.62 103 TYR A CA 1
ATOM 821 C C . TYR A 1 103 ? -11.563 -0.397 20.503 1.00 96.62 103 TYR A C 1
ATOM 823 O O . TYR A 1 103 ? -12.069 0.704 20.335 1.00 96.62 103 TYR A O 1
ATOM 831 N N . LEU A 1 104 ? -12.027 -1.492 19.901 1.00 97.56 104 LEU A N 1
ATOM 832 C CA . LEU A 1 104 ? -13.009 -1.457 18.822 1.00 97.56 104 LEU A CA 1
ATOM 833 C C . LEU A 1 104 ? -14.168 -2.416 19.091 1.00 97.56 104 LEU A C 1
ATOM 835 O O . LEU A 1 104 ? -13.965 -3.567 19.442 1.00 97.56 104 LEU A O 1
ATOM 839 N N . ASN A 1 105 ? -15.402 -1.948 18.887 1.00 96.94 105 ASN A N 1
ATOM 840 C CA . ASN A 1 105 ? -16.582 -2.810 18.940 1.00 96.94 105 ASN A CA 1
ATOM 841 C C . ASN A 1 105 ? -16.898 -3.368 17.543 1.00 96.94 105 ASN A C 1
ATOM 843 O O . ASN A 1 105 ? -17.508 -2.675 16.720 1.00 96.94 105 ASN A O 1
ATOM 847 N N . HIS A 1 106 ? -16.554 -4.635 17.305 1.00 96.62 106 HIS A N 1
ATOM 848 C CA . HIS A 1 106 ? -16.764 -5.317 16.021 1.00 96.62 106 HIS A CA 1
ATOM 849 C C . HIS A 1 106 ? -18.225 -5.644 15.690 1.00 96.62 106 HIS A C 1
ATOM 851 O O . HIS A 1 106 ? -18.510 -6.087 14.580 1.00 96.62 106 HIS A O 1
ATOM 857 N N . GLN A 1 107 ? -19.171 -5.405 16.606 1.00 96.38 107 GLN A N 1
ATOM 858 C CA . GLN A 1 107 ? -20.607 -5.532 16.320 1.00 96.38 107 GLN A CA 1
ATOM 859 C C . GLN A 1 107 ? -21.162 -4.328 15.546 1.00 96.38 107 GLN A C 1
ATOM 861 O O . GLN A 1 107 ? -22.265 -4.394 15.001 1.00 96.38 107 GLN A O 1
ATOM 866 N N . ARG A 1 108 ? -20.428 -3.209 15.501 1.00 96.81 108 ARG A N 1
ATOM 867 C CA . ARG A 1 108 ? -20.837 -2.031 14.725 1.00 96.81 108 ARG A CA 1
ATOM 868 C C . ARG A 1 108 ? -20.692 -2.284 13.221 1.00 96.81 108 ARG A C 1
ATOM 870 O O . ARG A 1 108 ? -19.865 -3.097 12.820 1.00 96.81 108 ARG A O 1
ATOM 877 N N . PRO A 1 109 ? -21.421 -1.558 12.358 1.00 97.94 109 PRO A N 1
ATOM 878 C CA . PRO A 1 109 ? -21.181 -1.596 10.917 1.00 97.94 109 PRO A CA 1
ATOM 879 C C . PRO A 1 109 ? -19.717 -1.285 10.569 1.00 97.94 109 PRO A C 1
ATOM 881 O O . PRO A 1 109 ? -19.128 -0.380 11.161 1.00 97.94 109 PRO A O 1
ATOM 884 N N . ILE A 1 110 ? -19.148 -1.988 9.580 1.00 97.75 110 ILE A N 1
ATOM 885 C CA . ILE A 1 110 ? -17.720 -1.877 9.215 1.00 97.75 110 ILE A CA 1
ATOM 886 C C . ILE A 1 110 ? -17.282 -0.431 8.937 1.00 97.75 110 ILE A C 1
ATOM 888 O O . ILE A 1 110 ? -16.200 -0.028 9.342 1.00 97.75 110 ILE A O 1
ATOM 892 N N . GLN A 1 111 ? -18.152 0.388 8.344 1.00 97.25 111 GLN A N 1
ATOM 893 C CA . GLN A 1 111 ? -17.874 1.802 8.086 1.00 97.25 111 GLN A CA 1
ATOM 894 C C . GLN A 1 111 ? -17.642 2.601 9.379 1.00 97.25 111 GLN A C 1
ATOM 896 O O . GLN A 1 111 ? -16.700 3.385 9.470 1.00 97.25 111 GLN A O 1
ATOM 901 N N . GLN A 1 112 ? -18.458 2.364 10.411 1.00 98.06 112 GLN A N 1
ATOM 902 C CA . GLN A 1 112 ? -18.280 3.011 11.715 1.00 98.06 112 GLN A CA 1
ATOM 903 C C . GLN A 1 112 ? -17.013 2.517 12.409 1.00 98.06 112 GLN A C 1
ATOM 905 O O . GLN A 1 112 ? -16.354 3.291 13.101 1.00 98.06 112 GLN A O 1
ATOM 910 N N . GLN A 1 113 ? -16.674 1.237 12.225 1.00 98.56 113 GLN A N 1
ATOM 911 C CA . GLN A 1 113 ? -15.435 0.685 12.755 1.00 98.56 113 GLN A CA 1
ATOM 912 C C . GLN A 1 113 ? -14.221 1.391 12.145 1.00 98.56 113 GLN A C 1
ATOM 914 O O . GLN A 1 113 ? -13.389 1.886 12.897 1.00 98.56 113 GLN A O 1
ATOM 919 N N . LEU A 1 114 ? -14.170 1.507 10.812 1.00 98.56 114 LEU A N 1
ATOM 920 C CA . LEU A 1 114 ? -13.070 2.152 10.090 1.00 98.56 114 LEU A CA 1
ATOM 921 C C . LEU A 1 114 ? -12.896 3.624 10.487 1.00 98.56 114 LEU A C 1
ATOM 923 O O . LEU A 1 114 ? -11.780 4.066 10.748 1.00 98.56 114 LEU A O 1
ATOM 927 N N . GLN A 1 115 ? -13.991 4.388 10.539 1.00 97.94 115 GLN A N 1
ATOM 928 C CA . GLN A 1 115 ? -13.947 5.804 10.920 1.00 97.94 115 GLN A CA 1
ATOM 929 C C . GLN A 1 115 ? -13.430 5.989 12.348 1.00 97.94 115 GLN A C 1
ATOM 931 O O . GLN A 1 115 ? -12.612 6.869 12.612 1.00 97.94 115 GLN A O 1
ATOM 936 N N . TYR A 1 116 ? -13.886 5.142 13.270 1.00 98.31 116 TYR A N 1
ATOM 937 C CA . TYR A 1 116 ? -13.453 5.205 14.656 1.00 98.31 116 TYR A CA 1
ATOM 938 C C . TYR A 1 116 ? -11.981 4.801 14.816 1.00 98.31 116 TYR A C 1
ATOM 940 O O . TYR A 1 116 ? -11.212 5.528 15.442 1.00 98.31 116 TYR A O 1
ATOM 948 N N . SER A 1 117 ? -11.569 3.666 14.247 1.00 98.62 117 SER A N 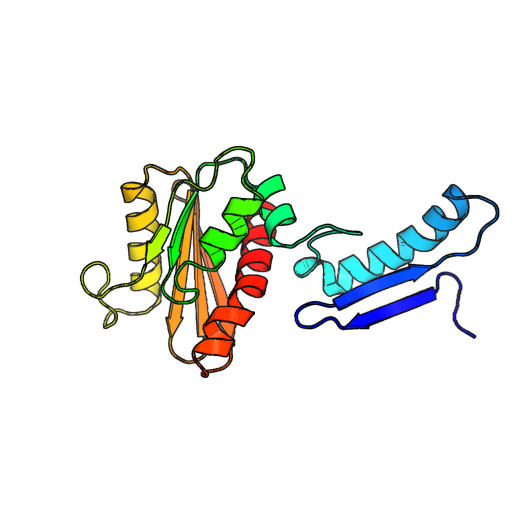1
ATOM 949 C CA . SER A 1 117 ? -10.223 3.113 14.431 1.00 98.62 117 SER A CA 1
ATOM 950 C C . SER A 1 117 ? -9.134 3.992 13.814 1.00 98.62 117 SER A C 1
ATOM 952 O O . SER A 1 117 ? -8.063 4.151 14.406 1.00 98.62 117 SER A O 1
ATOM 954 N N . VAL A 1 118 ? -9.398 4.601 12.651 1.00 98.62 118 VAL A N 1
ATOM 955 C CA . VAL A 1 118 ? -8.438 5.501 12.001 1.00 98.62 118 VAL A CA 1
ATOM 956 C C . VAL A 1 118 ? -8.266 6.806 12.784 1.00 98.62 118 VAL A C 1
ATOM 958 O O . VAL A 1 118 ? -7.138 7.258 12.970 1.00 98.62 118 VAL A O 1
ATOM 961 N N . ALA A 1 119 ? -9.354 7.372 13.316 1.00 98.19 119 ALA A N 1
ATOM 962 C CA . ALA A 1 119 ? -9.294 8.561 14.163 1.00 98.19 119 ALA A CA 1
ATOM 963 C C . ALA A 1 119 ? -8.587 8.259 15.493 1.00 98.19 119 ALA A C 1
ATOM 965 O O . ALA A 1 119 ? -7.720 9.020 15.924 1.00 98.19 119 ALA A O 1
ATOM 966 N N . LEU A 1 120 ? -8.897 7.108 16.102 1.00 98.38 120 LEU A N 1
ATOM 967 C CA . LEU A 1 120 ? -8.254 6.641 17.328 1.00 98.38 120 LEU A CA 1
ATOM 968 C C . LEU A 1 120 ? -6.733 6.577 17.165 1.00 98.38 120 LEU A C 1
ATOM 970 O O . LEU A 1 120 ? -6.006 7.142 17.980 1.00 98.38 120 LEU A O 1
ATOM 974 N N . VAL A 1 121 ? -6.238 5.901 16.123 1.00 98.38 121 VAL A N 1
ATOM 975 C CA . VAL A 1 121 ? -4.790 5.729 15.945 1.00 98.38 121 VAL A CA 1
ATOM 976 C C . VAL A 1 121 ? -4.098 7.037 15.552 1.00 98.38 121 VAL A C 1
ATOM 978 O O . VAL A 1 121 ? -2.975 7.284 15.993 1.00 98.38 121 VAL A O 1
ATOM 981 N N . GLN A 1 122 ? -4.777 7.912 14.799 1.00 98.06 122 GLN A N 1
ATOM 982 C CA . GLN A 1 122 ? -4.270 9.247 14.482 1.00 98.06 122 GLN A CA 1
ATOM 983 C C . GLN A 1 122 ? -3.994 10.050 15.757 1.00 98.06 122 GLN A C 1
ATOM 985 O O . GLN A 1 122 ? -2.893 10.580 15.933 1.00 98.06 122 GLN A O 1
ATOM 990 N N . GLN A 1 123 ? -4.988 10.096 16.651 1.00 97.50 123 GLN A N 1
ATOM 991 C CA . GLN A 1 123 ? -4.926 10.819 17.919 1.00 97.50 123 GLN A CA 1
ATOM 992 C C . GLN A 1 123 ? -3.915 10.192 18.878 1.00 97.50 123 GLN A C 1
ATOM 994 O O . GLN A 1 123 ? -3.086 10.904 19.441 1.00 97.50 123 GLN A O 1
ATOM 999 N N . LEU A 1 124 ? -3.940 8.864 19.023 1.00 98.19 124 LEU A N 1
ATOM 1000 C CA . LEU A 1 124 ? -3.070 8.130 19.942 1.00 98.19 124 LEU A CA 1
ATOM 1001 C C . LEU A 1 124 ? -1.583 8.393 19.672 1.00 98.19 124 LEU A C 1
ATOM 1003 O O . LEU A 1 124 ? -0.805 8.550 20.610 1.00 98.19 124 LEU A O 1
ATOM 1007 N N . PHE A 1 125 ? -1.192 8.460 18.398 1.00 98.25 125 PHE A N 1
ATOM 1008 C CA . PHE A 1 125 ? 0.198 8.685 17.994 1.00 98.25 125 PHE A CA 1
ATOM 1009 C C . PHE A 1 125 ? 0.508 10.139 17.606 1.00 98.25 125 PHE A C 1
ATOM 1011 O O . PHE A 1 125 ? 1.631 10.416 17.182 1.00 98.25 125 PHE A O 1
ATOM 1018 N N . ASN A 1 126 ? -0.451 11.063 17.748 1.00 97.50 126 ASN A N 1
ATOM 1019 C CA . ASN A 1 126 ? -0.327 12.472 17.361 1.00 97.50 126 ASN A CA 1
ATOM 1020 C C . ASN A 1 126 ? 0.245 12.649 15.936 1.00 97.50 126 ASN A C 1
ATOM 1022 O O . ASN A 1 126 ? 1.281 13.284 15.714 1.00 97.50 126 ASN A O 1
ATOM 1026 N N . THR A 1 127 ? -0.406 12.007 14.965 1.00 97.75 127 THR A N 1
ATOM 1027 C CA . THR A 1 127 ? 0.028 11.970 13.559 1.00 97.75 127 THR A CA 1
ATOM 1028 C C . THR A 1 127 ? -0.881 12.808 12.670 1.00 97.75 127 THR A C 1
ATOM 1030 O O . THR A 1 127 ? -2.074 12.914 12.930 1.00 97.75 127 THR A O 1
ATOM 1033 N N . SER A 1 128 ? -0.346 13.422 11.610 1.00 97.56 128 SER A N 1
ATOM 1034 C CA . SER A 1 128 ? -1.184 14.191 10.675 1.00 97.56 128 SER A CA 1
ATOM 1035 C C . SER A 1 128 ? -1.961 13.293 9.710 1.00 97.56 128 SER A C 1
ATOM 1037 O O . SER A 1 128 ? -2.944 13.727 9.101 1.00 97.56 128 SER A O 1
ATOM 1039 N N . GLN A 1 129 ? -1.545 12.034 9.583 1.00 98.44 129 GLN A N 1
ATOM 1040 C CA . GLN A 1 129 ? -2.204 11.015 8.787 1.00 98.44 129 GLN A CA 1
ATOM 1041 C C . GLN A 1 129 ? -2.373 9.711 9.565 1.00 98.44 129 GLN A C 1
ATOM 1043 O O . GLN A 1 129 ? -1.593 9.404 10.458 1.00 98.44 129 GLN A O 1
ATOM 1048 N N . ALA A 1 130 ? -3.367 8.912 9.204 1.00 98.62 130 ALA A N 1
ATOM 1049 C CA . ALA A 1 130 ? -3.569 7.594 9.783 1.00 98.62 130 ALA A CA 1
ATOM 1050 C C . ALA A 1 130 ? -4.191 6.631 8.780 1.00 98.62 130 ALA A C 1
ATOM 1052 O O . ALA A 1 130 ? -4.895 7.037 7.855 1.00 98.62 130 ALA A O 1
ATOM 1053 N N . ILE A 1 131 ? -3.932 5.345 8.992 1.00 98.69 131 ILE A N 1
ATOM 1054 C CA . ILE A 1 131 ? -4.511 4.256 8.214 1.00 98.69 131 ILE A CA 1
ATOM 1055 C C . ILE A 1 131 ? -5.153 3.254 9.152 1.00 98.69 131 ILE A C 1
ATOM 1057 O O . ILE A 1 131 ? -4.620 2.966 10.218 1.00 98.69 131 ILE A O 1
ATOM 1061 N N . THR A 1 132 ? -6.274 2.679 8.739 1.00 98.81 132 THR A N 1
ATOM 1062 C CA . THR A 1 132 ? -6.848 1.496 9.375 1.00 98.81 132 THR A CA 1
ATOM 1063 C C . THR A 1 132 ? -7.033 0.379 8.362 1.00 98.81 132 THR A C 1
ATOM 1065 O O . THR A 1 132 ? -7.380 0.639 7.212 1.00 98.81 132 THR A O 1
ATOM 1068 N N . ILE A 1 133 ? -6.793 -0.859 8.787 1.00 98.62 133 ILE A N 1
ATOM 1069 C CA . ILE A 1 133 ? -6.947 -2.063 7.975 1.00 98.62 133 ILE A CA 1
ATOM 1070 C C . ILE A 1 133 ? -7.795 -3.041 8.778 1.00 98.62 133 ILE A C 1
ATOM 1072 O O . ILE A 1 133 ? -7.337 -3.564 9.792 1.00 98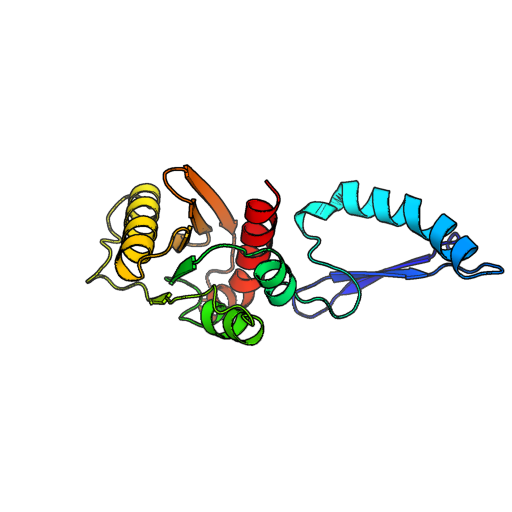.62 133 ILE A O 1
ATOM 1076 N N . LEU A 1 134 ? -9.019 -3.293 8.325 1.00 98.19 134 LEU A N 1
ATOM 1077 C CA . LEU A 1 134 ? -9.963 -4.207 8.973 1.00 98.19 134 LEU A CA 1
ATOM 1078 C C . LEU A 1 134 ? -10.451 -5.254 7.974 1.00 98.19 134 LEU A C 1
ATOM 1080 O O . LEU A 1 134 ? -10.349 -5.073 6.759 1.00 98.19 134 LEU A O 1
ATOM 1084 N N . SER A 1 135 ? -11.004 -6.356 8.475 1.00 96.38 135 SER A N 1
ATOM 1085 C CA . SER A 1 135 ? -11.620 -7.379 7.627 1.00 96.38 135 SER A CA 1
ATOM 1086 C C . SER A 1 135 ? -13.069 -7.635 8.014 1.00 96.38 135 SER A C 1
ATOM 1088 O O . SER A 1 135 ? -13.405 -7.652 9.193 1.00 96.38 135 SER A O 1
ATOM 1090 N N . ASN A 1 136 ? -13.913 -7.866 7.011 1.00 94.88 136 ASN A N 1
ATOM 1091 C CA . ASN A 1 136 ? -15.286 -8.327 7.175 1.00 94.88 136 ASN A CA 1
ATOM 1092 C C . ASN A 1 136 ? -15.534 -9.473 6.183 1.00 94.88 136 ASN A C 1
ATOM 1094 O O . ASN A 1 136 ? -15.697 -9.253 4.978 1.00 94.88 136 ASN A O 1
ATOM 1098 N N . GLY A 1 137 ? -15.462 -10.712 6.679 1.00 92.50 137 GLY A N 1
ATOM 1099 C CA . GLY A 1 137 ? -15.375 -11.903 5.832 1.00 92.50 137 GLY A CA 1
ATOM 1100 C C . GLY A 1 137 ? -14.137 -11.852 4.929 1.00 92.50 137 GLY A C 1
ATOM 1101 O O . GLY A 1 137 ? -13.020 -11.600 5.394 1.00 92.50 137 GLY A O 1
ATOM 1102 N N . ASN A 1 138 ? -14.337 -12.051 3.628 1.00 94.50 138 ASN A N 1
ATOM 1103 C CA . ASN A 1 138 ? -13.291 -12.027 2.601 1.00 94.50 138 ASN A CA 1
ATOM 1104 C C . ASN A 1 138 ? -12.883 -10.613 2.175 1.00 94.50 138 ASN A C 1
ATOM 1106 O O . ASN A 1 138 ? -11.948 -10.469 1.390 1.00 94.50 138 ASN A O 1
ATOM 1110 N N . ASN A 1 139 ? -13.594 -9.575 2.618 1.00 96.25 139 ASN A N 1
ATOM 1111 C CA . ASN A 1 139 ? -13.279 -8.204 2.242 1.00 96.25 139 ASN A CA 1
ATOM 1112 C C . ASN A 1 139 ? -12.302 -7.606 3.250 1.00 96.25 139 ASN A C 1
ATOM 1114 O O . ASN A 1 139 ? -12.551 -7.616 4.457 1.00 96.25 139 ASN A O 1
ATOM 1118 N N . ILE A 1 140 ? -11.197 -7.079 2.737 1.00 97.81 140 ILE A N 1
ATOM 1119 C CA . ILE A 1 140 ? -10.306 -6.191 3.473 1.00 97.81 140 ILE A CA 1
ATOM 1120 C C . ILE A 1 140 ? -10.723 -4.768 3.157 1.00 97.81 140 ILE A C 1
ATOM 1122 O O . ILE A 1 140 ? -10.851 -4.401 1.989 1.00 97.81 140 ILE A O 1
ATOM 1126 N N . HIS A 1 141 ? -10.919 -3.985 4.205 1.00 98.50 141 HIS A N 1
ATOM 1127 C CA . HIS A 1 141 ? -11.246 -2.576 4.131 1.00 98.50 141 HIS A CA 1
ATOM 1128 C C . HIS A 1 141 ? -10.050 -1.763 4.606 1.00 98.50 141 HIS A C 1
ATOM 1130 O O . HIS A 1 141 ? -9.447 -2.086 5.633 1.00 98.50 141 HIS A O 1
ATOM 1136 N N . VAL A 1 142 ? -9.727 -0.708 3.865 1.00 98.69 142 VAL A N 1
ATOM 1137 C CA . VAL A 1 142 ? -8.660 0.225 4.217 1.00 98.69 142 VAL A CA 1
ATOM 1138 C C . VAL A 1 142 ? -9.244 1.624 4.281 1.00 98.69 142 VAL A C 1
ATOM 1140 O O . VAL A 1 142 ? -9.837 2.085 3.307 1.00 98.69 142 VAL A O 1
ATOM 1143 N N . GLY A 1 143 ? -9.081 2.280 5.425 1.00 98.50 143 GLY A N 1
ATOM 1144 C CA . GLY A 1 143 ? -9.423 3.685 5.613 1.00 98.50 143 GLY A CA 1
ATOM 1145 C C . GLY A 1 143 ? -8.157 4.523 5.723 1.00 98.50 143 GLY A C 1
ATOM 1146 O O . GLY A 1 143 ? -7.251 4.158 6.467 1.00 98.50 143 GLY A O 1
ATOM 1147 N N . PHE A 1 144 ? -8.115 5.640 5.010 1.00 98.50 144 PHE A N 1
ATOM 1148 C CA . PHE A 1 144 ? -7.053 6.636 5.034 1.00 98.50 144 PHE A CA 1
ATOM 1149 C C . PHE A 1 144 ? -7.618 7.940 5.582 1.00 98.50 144 PHE A C 1
ATOM 1151 O O . PHE A 1 144 ? -8.662 8.410 5.128 1.00 98.50 144 PHE A O 1
ATOM 1158 N N . LEU A 1 145 ? -6.918 8.536 6.537 1.00 98.25 145 LEU A N 1
ATOM 1159 C CA . LEU A 1 145 ? -7.261 9.827 7.112 1.00 98.25 145 LEU A CA 1
ATOM 1160 C C . LEU A 1 145 ? -6.068 10.768 6.957 1.00 98.25 145 LEU A C 1
ATOM 1162 O O . LEU A 1 145 ? -4.953 10.425 7.348 1.00 98.25 145 LEU A O 1
ATOM 1166 N N . SER A 1 146 ? -6.291 11.957 6.403 1.00 96.38 146 SER A N 1
ATOM 1167 C CA . SER A 1 146 ? -5.333 13.064 6.455 1.00 96.38 146 SER A CA 1
ATOM 1168 C C . SER A 1 146 ? -6.063 14.336 6.836 1.00 96.38 146 SER A C 1
ATOM 1170 O O . SER A 1 146 ? -6.969 14.756 6.120 1.00 96.38 146 SER A O 1
ATOM 1172 N N . HIS A 1 147 ? -5.645 14.961 7.939 1.00 85.75 147 HIS A N 1
ATOM 1173 C CA . HIS A 1 147 ? -6.404 16.063 8.538 1.00 85.75 147 HIS A CA 1
ATOM 1174 C C . HIS A 1 147 ? -7.872 15.628 8.736 1.00 85.75 147 HIS A C 1
ATOM 1176 O O . HIS A 1 147 ? -8.095 14.608 9.384 1.00 85.75 147 HIS A O 1
ATOM 1182 N N . ASP A 1 148 ? -8.833 16.321 8.117 1.00 84.44 148 ASP A N 1
ATOM 1183 C CA . ASP A 1 148 ? -10.269 16.003 8.175 1.00 84.44 148 ASP A CA 1
ATOM 1184 C C . ASP A 1 148 ? -10.785 15.248 6.932 1.00 84.44 148 ASP A C 1
ATOM 1186 O O . ASP A 1 148 ? -11.986 15.014 6.786 1.00 84.44 148 ASP A O 1
ATOM 1190 N N . GLN A 1 149 ? -9.899 14.880 6.000 1.00 94.56 149 GLN A N 1
ATOM 1191 C CA . GLN A 1 149 ? -10.271 14.175 4.774 1.00 94.56 149 GLN A CA 1
ATOM 1192 C C . GLN A 1 149 ? -10.123 12.666 4.942 1.00 94.56 149 GLN A C 1
ATOM 1194 O O . GLN A 1 149 ? -9.027 12.153 5.184 1.00 94.56 149 GLN A O 1
ATOM 1199 N N . TYR A 1 150 ? -11.241 11.965 4.767 1.00 96.56 150 TYR A N 1
ATOM 1200 C CA . TYR A 1 150 ? -11.330 10.516 4.865 1.00 96.56 150 TYR A CA 1
ATOM 1201 C C . TYR A 1 150 ? -11.569 9.883 3.495 1.00 96.56 150 TYR A C 1
ATOM 1203 O O . TYR A 1 150 ? -12.467 10.292 2.758 1.00 96.56 150 TYR A O 1
ATOM 1211 N N . PHE A 1 151 ? -10.790 8.849 3.190 1.00 96.69 151 PHE A N 1
ATOM 1212 C CA . PHE A 1 151 ? -10.939 8.026 1.996 1.00 96.69 151 PHE A CA 1
ATOM 1213 C C . PHE A 1 151 ? -10.958 6.556 2.392 1.00 96.69 151 PHE A C 1
ATOM 1215 O O . PHE A 1 151 ? -10.185 6.128 3.245 1.00 96.69 151 PHE A O 1
ATOM 1222 N N . GLU A 1 152 ? -11.802 5.761 1.746 1.00 96.62 152 GLU A N 1
ATOM 1223 C CA . GLU A 1 152 ? -11.866 4.321 1.980 1.00 96.62 152 GLU A CA 1
ATOM 1224 C C . GLU A 1 152 ? -11.817 3.540 0.671 1.00 96.62 152 GLU A C 1
ATOM 1226 O O . GLU A 1 152 ? -12.277 3.992 -0.379 1.00 96.62 152 GLU A O 1
ATOM 1231 N N . CYS A 1 153 ? -11.258 2.339 0.741 1.00 97.00 153 CYS A N 1
ATOM 1232 C CA . CYS A 1 153 ? -11.302 1.369 -0.339 1.00 97.00 153 CYS A CA 1
ATOM 1233 C C . CYS A 1 153 ? -11.444 -0.043 0.232 1.00 97.00 153 CYS A C 1
ATOM 1235 O O . CYS A 1 153 ? -11.276 -0.280 1.433 1.00 97.00 153 CYS A O 1
ATOM 1237 N N . GLN A 1 154 ? -11.764 -0.996 -0.638 1.00 97.75 154 GLN A N 1
ATOM 1238 C CA . GLN A 1 154 ? -11.860 -2.399 -0.261 1.00 97.75 154 GLN A CA 1
ATOM 1239 C C . GLN A 1 154 ? -11.380 -3.314 -1.380 1.00 97.75 154 GLN A C 1
ATOM 1241 O O . GLN A 1 154 ? -11.485 -2.986 -2.564 1.00 97.75 154 GLN A O 1
ATOM 1246 N N . PHE A 1 155 ? -10.904 -4.493 -0.998 1.00 96.75 155 PHE A N 1
ATOM 1247 C CA . PHE A 1 155 ? -10.545 -5.561 -1.924 1.00 96.75 155 PHE A CA 1
ATOM 1248 C C . PHE A 1 155 ? -10.803 -6.934 -1.300 1.00 96.75 155 PHE A C 1
AT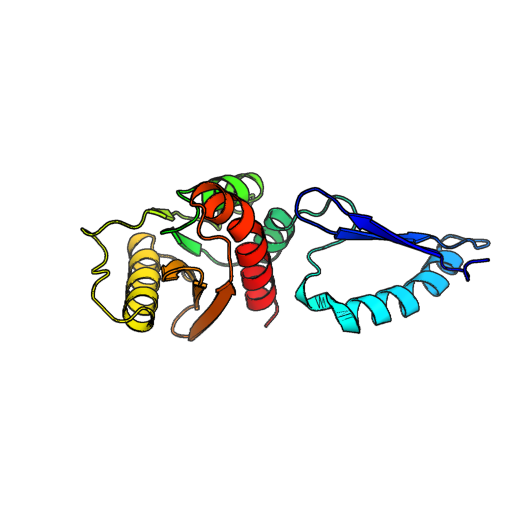OM 1250 O O . PHE A 1 155 ? -10.834 -7.096 -0.081 1.00 96.75 155 PHE A O 1
ATOM 1257 N N . LYS A 1 156 ? -10.989 -7.944 -2.153 1.00 95.75 156 LYS A N 1
ATOM 1258 C CA . LYS A 1 156 ? -11.217 -9.327 -1.721 1.00 95.75 156 LYS A CA 1
ATOM 1259 C C . LYS A 1 156 ? -9.904 -10.052 -1.443 1.00 95.75 156 LYS A C 1
ATOM 1261 O O . LYS A 1 156 ? -8.918 -9.850 -2.146 1.00 95.75 156 LYS A O 1
ATOM 1266 N N . MET A 1 157 ? -9.924 -10.950 -0.464 1.00 93.12 157 MET A N 1
ATOM 1267 C CA . MET A 1 157 ? -8.810 -11.819 -0.101 1.00 93.12 157 MET A CA 1
ATOM 1268 C C . MET A 1 157 ? -9.307 -13.215 0.298 1.00 93.12 157 MET A C 1
ATOM 1270 O O . MET A 1 157 ? -10.492 -13.412 0.566 1.00 93.12 157 MET A O 1
ATOM 1274 N N . SER A 1 158 ? -8.396 -14.191 0.328 1.00 88.81 158 SER A N 1
ATOM 1275 C CA . SER A 1 158 ? -8.684 -15.529 0.865 1.00 88.81 158 SER A CA 1
ATOM 1276 C C . SER A 1 158 ? -9.204 -15.446 2.304 1.00 88.81 158 SER A C 1
ATOM 1278 O O . SER A 1 158 ? -8.763 -14.584 3.066 1.00 88.81 158 SER A O 1
ATOM 1280 N N . ASP A 1 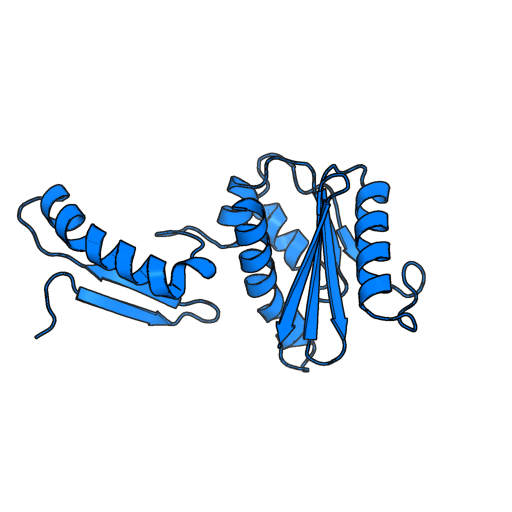159 ? -10.090 -16.364 2.694 1.00 86.56 159 ASP A N 1
ATOM 1281 C CA . ASP A 1 159 ? -10.508 -16.514 4.093 1.00 86.56 159 ASP A CA 1
ATOM 1282 C C . ASP A 1 159 ? -9.457 -17.164 4.975 1.00 86.56 159 ASP A C 1
ATOM 1284 O O . ASP A 1 159 ? -9.494 -17.012 6.197 1.00 86.56 159 ASP A O 1
ATOM 1288 N N . GLU A 1 160 ? -8.487 -17.840 4.368 1.00 91.56 160 GLU A N 1
ATOM 1289 C CA . GLU A 1 160 ? -7.379 -18.416 5.102 1.00 91.56 160 GLU A CA 1
ATOM 1290 C C . GLU A 1 160 ? -6.578 -17.304 5.786 1.00 91.56 160 GLU A C 1
ATOM 1292 O O . GLU A 1 160 ? -5.973 -16.452 5.133 1.00 91.56 160 GLU A O 1
ATOM 1297 N N . ARG A 1 161 ? -6.567 -17.321 7.124 1.00 87.69 161 ARG A N 1
ATOM 1298 C CA . ARG A 1 161 ? -5.991 -16.258 7.959 1.00 87.69 161 ARG A CA 1
ATOM 1299 C C . ARG A 1 161 ? -4.544 -15.926 7.589 1.00 87.69 161 ARG A C 1
ATOM 1301 O O . ARG A 1 161 ? -4.188 -14.751 7.556 1.00 87.69 161 ARG A O 1
ATOM 1308 N N . GLN A 1 162 ? -3.726 -16.937 7.300 1.00 89.00 162 GLN A N 1
ATOM 1309 C CA . GLN A 1 162 ? -2.327 -16.738 6.923 1.00 89.00 162 GLN A CA 1
ATOM 1310 C C . GLN A 1 162 ? -2.208 -16.040 5.565 1.00 89.00 162 GLN A C 1
ATOM 1312 O O . GLN A 1 162 ? -1.560 -15.001 5.468 1.00 89.00 162 GLN A O 1
ATOM 1317 N N . LEU A 1 163 ? -2.905 -16.535 4.537 1.00 89.50 163 LEU A N 1
ATOM 1318 C CA . LEU A 1 163 ? -2.924 -15.883 3.226 1.00 89.50 163 LEU A CA 1
ATOM 1319 C C . LEU A 1 163 ? -3.491 -14.463 3.299 1.00 89.50 163 LEU A C 1
ATOM 1321 O O . LEU A 1 163 ? -2.973 -13.566 2.638 1.00 89.50 163 LEU A O 1
ATOM 1325 N N . LYS A 1 164 ? -4.525 -14.243 4.117 1.00 92.12 164 LYS A N 1
ATOM 1326 C CA . LYS A 1 164 ? -5.130 -12.928 4.344 1.00 92.12 164 LYS A CA 1
ATOM 1327 C C . LYS A 1 164 ? -4.127 -11.943 4.943 1.00 92.12 164 LYS A C 1
ATOM 1329 O O . LYS A 1 164 ? -4.022 -10.818 4.462 1.00 92.12 164 LYS A O 1
ATOM 1334 N N . ARG A 1 165 ? -3.349 -12.379 5.934 1.00 93.75 165 ARG A N 1
ATOM 1335 C CA . ARG A 1 165 ? -2.295 -11.585 6.579 1.00 93.75 165 ARG A CA 1
ATOM 1336 C C . ARG A 1 165 ? -1.125 -11.297 5.634 1.00 93.75 165 ARG A C 1
ATOM 1338 O O . ARG A 1 165 ? -0.656 -10.164 5.558 1.00 93.75 165 ARG A O 1
ATOM 1345 N N . ASP A 1 166 ? -0.663 -12.307 4.904 1.00 91.12 166 ASP A N 1
ATOM 1346 C CA . ASP A 1 166 ? 0.581 -12.222 4.134 1.00 91.12 166 ASP A CA 1
ATOM 1347 C C . ASP A 1 166 ? 0.361 -11.523 2.778 1.00 91.12 166 ASP A C 1
ATOM 1349 O O . ASP A 1 166 ? 1.164 -10.686 2.369 1.00 91.12 166 ASP A O 1
ATOM 1353 N N . ARG A 1 167 ? -0.765 -11.785 2.097 1.00 91.88 167 ARG A N 1
ATOM 1354 C CA . ARG A 1 167 ? -1.037 -11.224 0.760 1.00 91.88 167 ARG A CA 1
ATOM 1355 C C . ARG A 1 167 ? -1.661 -9.835 0.785 1.00 91.88 167 ARG A C 1
ATOM 1357 O O . ARG A 1 167 ? -1.422 -9.064 -0.142 1.00 91.88 167 ARG A O 1
ATOM 1364 N N . SER A 1 168 ? -2.445 -9.494 1.811 1.00 95.31 168 SER A N 1
ATOM 1365 C CA . SER A 1 168 ? -3.116 -8.185 1.868 1.00 95.31 168 SER A CA 1
ATOM 1366 C C . SER A 1 168 ? -2.135 -7.019 1.937 1.00 95.31 168 SER A C 1
ATOM 1368 O O . SER A 1 168 ? -2.441 -5.962 1.396 1.00 95.31 168 SER A O 1
ATOM 1370 N N . GLN A 1 169 ? -0.933 -7.221 2.486 1.00 96.38 169 GLN A N 1
ATOM 1371 C CA . GLN A 1 169 ? 0.099 -6.185 2.585 1.00 96.38 169 GLN A CA 1
ATOM 1372 C C . GLN A 1 169 ? 0.397 -5.522 1.234 1.00 96.38 169 GLN A C 1
ATOM 1374 O O . GLN A 1 169 ? 0.410 -4.298 1.154 1.00 96.38 169 GLN A O 1
ATOM 1379 N N . ASN A 1 170 ? 0.570 -6.299 0.156 1.00 95.31 170 ASN A N 1
ATOM 1380 C CA . ASN A 1 170 ? 0.838 -5.729 -1.170 1.00 95.31 170 ASN A CA 1
ATOM 1381 C C . ASN A 1 170 ? -0.334 -4.881 -1.677 1.00 95.31 170 ASN A C 1
ATOM 1383 O O . ASN A 1 170 ? -0.114 -3.798 -2.208 1.00 95.31 170 ASN A O 1
ATOM 1387 N N . TYR A 1 171 ? -1.571 -5.334 -1.476 1.00 96.25 171 TYR A N 1
ATOM 1388 C CA . TYR A 1 171 ? -2.758 -4.579 -1.879 1.00 96.25 171 TYR A CA 1
ATOM 1389 C C . TYR A 1 171 ? -2.883 -3.281 -1.080 1.00 96.25 171 TYR A C 1
ATOM 1391 O O . TYR A 1 171 ? -3.065 -2.225 -1.676 1.00 96.25 171 TYR A O 1
ATOM 1399 N N . VAL A 1 172 ? -2.685 -3.331 0.243 1.00 98.06 172 VAL A N 1
ATOM 1400 C CA . VAL A 1 172 ? -2.680 -2.132 1.094 1.00 98.06 172 VAL A CA 1
ATOM 1401 C C . VAL A 1 172 ? -1.608 -1.141 0.639 1.00 98.06 172 VAL A C 1
ATOM 1403 O O . VAL A 1 172 ? -1.900 0.043 0.522 1.00 98.06 172 VAL A O 1
ATOM 1406 N N . LEU A 1 173 ? -0.390 -1.601 0.330 1.00 98.12 173 LEU A N 1
ATOM 1407 C CA . LEU A 1 173 ? 0.694 -0.730 -0.144 1.00 98.12 173 LEU A CA 1
ATOM 1408 C C . LEU A 1 173 ? 0.375 -0.079 -1.494 1.00 98.12 173 LEU A C 1
ATOM 1410 O O . LEU A 1 173 ? 0.698 1.090 -1.691 1.00 98.12 173 LEU A O 1
ATOM 1414 N N . ILE A 1 174 ? -0.282 -0.793 -2.412 1.00 97.44 174 ILE A N 1
ATOM 1415 C CA . ILE A 1 174 ? -0.725 -0.219 -3.690 1.00 97.44 174 ILE A CA 1
ATOM 1416 C C . ILE A 1 174 ? -1.819 0.830 -3.480 1.00 97.44 174 ILE A C 1
ATOM 1418 O O . ILE A 1 174 ? -1.739 1.913 -4.061 1.00 97.44 174 ILE A O 1
ATOM 1422 N N . GLU A 1 175 ? -2.816 0.548 -2.642 1.00 97.81 175 GLU A N 1
ATOM 1423 C CA . GLU A 1 175 ? -3.879 1.512 -2.336 1.00 97.81 175 GLU A CA 1
ATOM 1424 C C . GLU A 1 175 ? -3.326 2.751 -1.622 1.00 97.81 175 GLU A C 1
ATOM 1426 O O . GLU A 1 175 ? -3.636 3.874 -2.014 1.00 97.81 175 GLU A O 1
ATOM 1431 N N . TRP A 1 176 ? -2.411 2.563 -0.670 1.00 98.31 176 TRP A N 1
ATOM 1432 C CA . TRP A 1 176 ? -1.703 3.654 0.000 1.00 98.31 176 TRP A CA 1
ATOM 1433 C C . TRP A 1 176 ? -0.899 4.485 -1.000 1.00 98.31 176 TRP A C 1
ATOM 1435 O O . TRP A 1 176 ? -1.002 5.710 -1.034 1.00 98.31 176 TRP A O 1
ATOM 1445 N N . LEU A 1 177 ? -0.138 3.838 -1.880 1.00 97.81 177 LEU A N 1
ATOM 1446 C CA . LEU A 1 177 ? 0.633 4.535 -2.899 1.00 97.81 177 LEU A CA 1
ATOM 1447 C C . LEU A 1 177 ? -0.258 5.359 -3.839 1.00 97.81 177 LEU A C 1
ATOM 1449 O O . LEU A 1 177 ? 0.145 6.441 -4.261 1.00 97.81 177 LEU A O 1
ATOM 1453 N N . ASN A 1 178 ? -1.441 4.853 -4.186 1.00 96.75 178 ASN A N 1
ATOM 1454 C CA . ASN A 1 178 ? -2.401 5.575 -5.016 1.00 96.75 178 ASN A CA 1
ATOM 1455 C C . ASN A 1 178 ? -3.024 6.758 -4.272 1.00 96.75 178 ASN A C 1
ATOM 1457 O O . ASN A 1 178 ? -3.121 7.831 -4.859 1.00 96.75 178 ASN A O 1
ATOM 1461 N N . TRP A 1 179 ? -3.339 6.601 -2.987 1.00 97.12 179 TRP A N 1
ATOM 1462 C CA . TRP A 1 179 ? -3.793 7.694 -2.127 1.00 97.12 179 TRP A CA 1
ATOM 1463 C C . TRP A 1 179 ? -2.750 8.815 -1.976 1.00 97.12 179 TRP A C 1
ATOM 1465 O O . TRP A 1 179 ? -3.098 9.986 -1.944 1.00 97.12 179 TRP A O 1
ATOM 1475 N N . LEU A 1 180 ? -1.454 8.492 -1.963 1.00 95.88 180 LEU A N 1
ATOM 1476 C CA . LEU A 1 180 ? -0.389 9.509 -1.944 1.00 95.88 180 LEU A CA 1
ATOM 1477 C C . LEU A 1 180 ? -0.164 10.204 -3.299 1.00 95.88 180 LEU A C 1
ATOM 1479 O O . LEU A 1 180 ? 0.600 11.167 -3.366 1.00 95.88 180 LEU A O 1
ATOM 1483 N N . LYS A 1 181 ? -0.728 9.676 -4.393 1.00 90.81 181 LYS A N 1
ATOM 1484 C CA . LYS A 1 181 ? -0.628 10.262 -5.743 1.00 90.81 181 LYS A CA 1
ATOM 1485 C C . LYS A 1 181 ? -1.821 11.163 -6.081 1.00 90.81 181 LYS A C 1
ATOM 1487 O O . LYS A 1 181 ? -1.676 11.980 -6.988 1.00 90.81 181 LYS A O 1
ATOM 1492 N N . SER A 1 182 ? -2.969 10.944 -5.438 1.00 81.50 182 SER A N 1
ATOM 1493 C CA . SER A 1 182 ? -4.198 11.740 -5.577 1.00 81.50 182 SER A CA 1
ATOM 1494 C C . SER A 1 182 ? -4.117 13.038 -4.794 1.00 81.50 182 SER A C 1
ATOM 1496 O O . SER A 1 182 ? -4.545 14.065 -5.357 1.00 81.50 182 SER A O 1
#

InterPro domains:
  IPR041424 CinA, KH domain [PF18146] (2-51)

Radius of gyration: 18.96 Å; chains: 1; bounding box: 44×34×58 Å